Protein AF-A0A9X8YLX8-F1 (afdb_monomer_lite)

InterPro domains:
  IPR054288 Domain of unknown function DUF7024 [PF22895] (1-82)

Organism: Serratia marcescens (NCBI:txid615)

Sequence (86 aa):
LVLRARAYGNNVGEPISVRVGDEERFVSLGEQDSTVTLRFDNPRGAQKISITPPAPTEPKENASGGFTPKKLGIGLVSLKVEAASP

pLDDT: mean 85.24, std 14.2, range [47.91, 97.06]

Foldseek 3Di:
DKFWKAFDDPLAQPWKWKDFVPDIDTDHHHRDTDIDDDDDPNPVVGPDIDIGRPDQAFDPPDPPDPDRGGRGGMGTDDDDDDDDDD

Structure (mmCIF, N/CA/C/O backbone):
data_AF-A0A9X8YLX8-F1
#
_entry.id   AF-A0A9X8YLX8-F1
#
loop_
_atom_site.group_PDB
_atom_site.id
_atom_site.type_symbol
_atom_site.label_atom_id
_atom_site.label_alt_id
_atom_site.label_comp_id
_atom_site.label_asym_id
_atom_site.label_entity_id
_atom_site.label_seq_id
_atom_site.pdbx_PDB_ins_code
_atom_site.Cartn_x
_atom_site.Cartn_y
_atom_site.Cartn_z
_atom_site.occupancy
_atom_site.B_iso_or_equiv
_atom_site.auth_seq_id
_atom_site.auth_comp_id
_atom_site.auth_asym_id
_atom_site.auth_atom_id
_atom_site.pdbx_PDB_model_num
ATOM 1 N N . LEU A 1 1 ? -1.931 2.589 8.576 1.00 93.19 1 LEU A N 1
ATOM 2 C CA . LEU A 1 1 ? -1.109 1.537 7.937 1.00 93.19 1 LEU A CA 1
ATOM 3 C C . LEU A 1 1 ? 0.283 2.096 7.709 1.00 93.19 1 LEU A C 1
ATOM 5 O O . LEU A 1 1 ? 0.401 3.077 6.989 1.00 93.19 1 LEU A O 1
ATOM 9 N N . VAL A 1 2 ? 1.308 1.507 8.316 1.00 96.12 2 VAL A N 1
ATOM 10 C CA . VAL A 1 2 ? 2.710 1.871 8.084 1.00 96.12 2 VAL A CA 1
ATOM 11 C C . VAL A 1 2 ? 3.342 0.782 7.229 1.00 96.12 2 VAL A C 1
ATOM 13 O O . VAL A 1 2 ? 3.363 -0.387 7.613 1.00 96.12 2 VAL A O 1
ATOM 16 N N . LEU A 1 3 ? 3.812 1.164 6.049 1.00 95.62 3 LEU A N 1
ATOM 17 C CA . LEU A 1 3 ? 4.411 0.279 5.060 1.00 95.62 3 LEU A CA 1
ATOM 18 C C . LEU A 1 3 ? 5.868 0.695 4.873 1.00 95.62 3 LEU A C 1
ATOM 20 O O . LEU A 1 3 ? 6.134 1.843 4.530 1.00 95.62 3 LEU A O 1
ATOM 24 N N . ARG A 1 4 ? 6.805 -0.233 5.068 1.00 97.06 4 ARG A N 1
ATOM 25 C CA . ARG A 1 4 ? 8.193 -0.061 4.639 1.00 97.06 4 ARG A CA 1
ATOM 26 C C . ARG A 1 4 ? 8.445 -0.961 3.444 1.00 97.06 4 ARG A C 1
ATOM 28 O O . ARG A 1 4 ? 8.348 -2.185 3.559 1.00 97.06 4 ARG A O 1
ATOM 35 N N . ALA A 1 5 ? 8.731 -0.364 2.299 1.00 95.38 5 ALA A N 1
ATOM 36 C CA . ALA A 1 5 ? 8.895 -1.088 1.050 1.00 95.38 5 ALA A CA 1
ATOM 37 C C . ALA A 1 5 ? 9.734 -0.289 0.048 1.00 95.38 5 ALA A C 1
ATOM 39 O O . ALA A 1 5 ? 10.004 0.894 0.239 1.00 95.38 5 ALA A O 1
ATOM 40 N N . ARG A 1 6 ? 10.112 -0.956 -1.039 1.00 93.81 6 ARG A N 1
ATOM 41 C CA . ARG A 1 6 ? 10.712 -0.350 -2.231 1.00 93.81 6 ARG A CA 1
ATOM 42 C C . ARG A 1 6 ? 9.979 -0.810 -3.482 1.00 93.81 6 ARG A C 1
ATOM 44 O O . ARG A 1 6 ? 9.412 -1.903 -3.491 1.00 93.81 6 ARG A O 1
ATOM 51 N N . ALA A 1 7 ? 10.000 -0.011 -4.534 1.00 92.00 7 ALA A N 1
ATOM 52 C CA . ALA A 1 7 ? 9.529 -0.425 -5.847 1.00 92.00 7 ALA A CA 1
ATOM 53 C C . ALA A 1 7 ? 10.585 -1.266 -6.575 1.00 92.00 7 ALA A C 1
ATOM 55 O O . ALA A 1 7 ? 11.781 -1.170 -6.300 1.00 92.00 7 ALA A O 1
ATOM 56 N N . TYR A 1 8 ? 10.130 -2.099 -7.509 1.00 87.12 8 TYR A N 1
ATOM 57 C CA . TYR A 1 8 ? 10.996 -2.912 -8.358 1.00 87.12 8 TYR A CA 1
ATOM 58 C C . TYR A 1 8 ? 10.759 -2.610 -9.841 1.00 87.12 8 TYR A C 1
ATOM 60 O O . TYR A 1 8 ? 9.613 -2.602 -10.304 1.00 87.12 8 TYR A O 1
ATOM 68 N N . GLY A 1 9 ? 11.846 -2.410 -10.591 1.00 85.81 9 GLY A N 1
ATOM 69 C CA . GLY A 1 9 ? 11.821 -2.221 -12.043 1.00 85.81 9 GLY A CA 1
ATOM 70 C C . GLY A 1 9 ? 10.925 -1.058 -12.472 1.00 85.81 9 GLY A C 1
ATOM 71 O O . GLY A 1 9 ? 11.023 0.041 -11.938 1.00 85.81 9 GLY A O 1
ATOM 72 N N . ASN A 1 10 ? 9.996 -1.323 -13.391 1.00 87.56 10 ASN A N 1
ATOM 73 C CA . ASN A 1 10 ? 9.097 -0.309 -13.958 1.00 87.56 10 ASN A CA 1
ATOM 74 C C . ASN A 1 10 ? 8.040 0.226 -12.973 1.00 87.56 10 ASN A C 1
ATOM 76 O O . ASN A 1 10 ? 7.188 1.000 -13.379 1.00 87.56 10 ASN A O 1
ATOM 80 N N . ASN A 1 11 ? 8.046 -0.202 -11.706 1.00 88.12 11 ASN A N 1
ATOM 81 C CA . ASN A 1 11 ? 7.151 0.336 -10.675 1.00 88.12 11 ASN A CA 1
ATOM 82 C C . ASN A 1 11 ? 7.798 1.476 -9.872 1.00 88.12 11 ASN A C 1
ATOM 84 O O . ASN A 1 11 ? 7.162 2.031 -8.980 1.00 88.12 11 ASN A O 1
ATOM 88 N N . VAL A 1 12 ? 9.076 1.782 -10.120 1.00 91.56 12 VAL A N 1
ATOM 89 C CA . VAL A 1 12 ? 9.808 2.851 -9.427 1.00 91.56 12 VAL A CA 1
ATOM 90 C C . VAL A 1 12 ? 9.223 4.202 -9.806 1.00 91.56 12 VAL A C 1
ATOM 92 O O . VAL A 1 12 ? 9.138 4.534 -10.980 1.00 91.56 12 VAL A O 1
ATOM 95 N N . GLY A 1 13 ? 8.821 4.982 -8.802 1.00 91.06 13 GLY A N 1
ATOM 96 C CA . GLY A 1 13 ? 8.172 6.284 -8.992 1.00 91.06 13 GLY A CA 1
ATOM 97 C C . GLY A 1 13 ? 6.702 6.202 -9.420 1.00 91.06 13 GLY A C 1
ATOM 98 O O . GLY A 1 13 ? 5.964 7.170 -9.238 1.00 91.06 13 GLY A O 1
ATOM 99 N N . GLU A 1 14 ? 6.250 5.044 -9.895 1.00 92.94 14 GLU A N 1
ATOM 100 C CA . GLU A 1 14 ? 4.880 4.830 -10.351 1.00 92.94 14 GLU A CA 1
ATOM 101 C C . GLU A 1 14 ? 3.883 4.691 -9.184 1.00 92.94 14 GLU A C 1
ATOM 103 O O . GLU A 1 14 ? 4.246 4.225 -8.096 1.00 92.94 14 GLU A O 1
ATOM 108 N N . PRO A 1 15 ? 2.609 5.077 -9.384 1.00 93.62 15 PRO A N 1
ATOM 109 C CA . PRO A 1 15 ? 1.585 4.981 -8.354 1.00 93.62 15 PRO A CA 1
ATOM 110 C C . PRO A 1 15 ? 1.188 3.520 -8.106 1.00 93.62 15 PRO A C 1
ATOM 112 O O . PRO A 1 15 ? 0.604 2.850 -8.957 1.00 93.62 15 PRO A O 1
ATOM 115 N N . ILE A 1 16 ? 1.455 3.032 -6.898 1.00 94.12 16 ILE A N 1
ATOM 116 C CA . ILE A 1 16 ? 1.054 1.707 -6.420 1.00 94.12 16 ILE A CA 1
ATOM 117 C C . ILE A 1 16 ? -0.244 1.848 -5.625 1.00 94.12 16 ILE A C 1
ATOM 119 O O . ILE A 1 16 ? -0.314 2.630 -4.675 1.00 94.12 16 ILE A O 1
ATOM 123 N N . SER A 1 17 ? -1.266 1.075 -5.992 1.00 95.12 17 SER A N 1
ATOM 124 C CA . SER A 1 17 ? -2.545 1.053 -5.277 1.00 95.12 17 SER A CA 1
ATOM 125 C C . SER A 1 17 ? -2.429 0.253 -3.979 1.00 95.12 17 SER A C 1
ATOM 127 O O . SER A 1 17 ? -1.891 -0.856 -3.960 1.00 95.12 17 SER A O 1
ATOM 129 N N . VAL A 1 18 ? -2.966 0.803 -2.892 1.00 95.56 18 VAL A N 1
ATOM 130 C CA . VAL A 1 18 ? -3.155 0.144 -1.601 1.00 95.56 18 VAL A CA 1
ATOM 131 C C . VAL A 1 18 ? -4.615 0.288 -1.198 1.00 95.56 18 VAL A C 1
ATOM 133 O O . VAL A 1 18 ? -5.096 1.388 -0.924 1.00 95.56 18 VAL A O 1
ATOM 136 N N . ARG A 1 19 ? -5.318 -0.840 -1.127 1.00 95.75 19 ARG A N 1
ATOM 137 C CA . ARG A 1 19 ? -6.752 -0.901 -0.854 1.00 95.75 19 ARG A CA 1
ATOM 138 C C . ARG A 1 19 ? -7.052 -1.612 0.459 1.00 95.75 19 ARG A C 1
ATOM 140 O O . ARG A 1 19 ? -6.527 -2.699 0.710 1.00 95.75 19 ARG A O 1
ATOM 147 N N . VAL A 1 20 ? -7.947 -1.027 1.253 1.00 95.00 20 VAL A N 1
ATOM 148 C CA . VAL A 1 20 ? -8.502 -1.598 2.487 1.00 95.00 20 VAL A CA 1
ATOM 149 C C . VAL A 1 20 ? -10.022 -1.467 2.430 1.00 95.00 20 VAL A C 1
ATOM 151 O O . VAL A 1 20 ? -10.566 -0.370 2.502 1.00 95.00 20 VAL A O 1
ATOM 154 N N . GLY A 1 21 ? -10.720 -2.592 2.259 1.00 92.75 21 GLY A N 1
ATOM 155 C CA . GLY A 1 21 ? -12.165 -2.577 2.018 1.00 92.75 21 GLY A CA 1
ATOM 156 C C . GLY A 1 21 ? -12.519 -1.824 0.732 1.00 92.75 21 GLY A C 1
ATOM 157 O O . GLY A 1 21 ? -12.072 -2.200 -0.356 1.00 92.75 21 GLY A O 1
ATOM 158 N N . ASP A 1 22 ? -13.310 -0.762 0.866 1.00 91.38 22 ASP A N 1
ATOM 159 C CA . ASP A 1 22 ? -13.758 0.089 -0.244 1.00 91.38 22 ASP A CA 1
ATOM 160 C C . ASP A 1 22 ? -12.869 1.329 -0.442 1.00 91.38 22 ASP A C 1
ATOM 162 O O . ASP A 1 22 ? -13.030 2.054 -1.419 1.00 91.38 22 ASP A O 1
ATOM 166 N N . GLU A 1 23 ? -11.900 1.555 0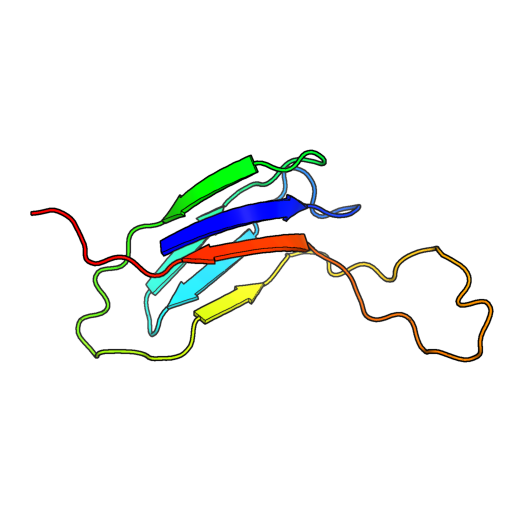.450 1.00 95.19 23 GLU A N 1
ATOM 167 C CA . GLU A 1 23 ? -10.966 2.673 0.359 1.00 95.19 23 GLU A CA 1
ATOM 168 C C . GLU A 1 23 ? -9.695 2.287 -0.393 1.00 95.19 23 GLU A C 1
ATOM 170 O O . GLU A 1 23 ? -9.046 1.286 -0.081 1.00 95.19 23 GLU A O 1
ATOM 175 N N . GLU A 1 24 ? -9.295 3.134 -1.337 1.00 95.81 24 GLU A N 1
ATOM 176 C CA . GLU A 1 24 ? -8.066 3.007 -2.111 1.00 95.81 24 GLU A CA 1
ATOM 177 C C . GLU A 1 24 ? -7.188 4.246 -1.914 1.00 95.81 24 GLU A C 1
ATOM 179 O O . GLU A 1 24 ? -7.659 5.387 -1.918 1.00 95.81 24 GLU A O 1
ATOM 184 N N . ARG A 1 25 ? -5.892 4.015 -1.715 1.00 95.94 25 ARG A N 1
ATOM 185 C CA . ARG A 1 25 ? -4.856 5.043 -1.626 1.00 95.94 25 ARG A CA 1
ATOM 186 C C . ARG A 1 25 ? -3.735 4.688 -2.588 1.00 95.94 25 ARG A C 1
ATOM 188 O O . ARG A 1 25 ? -3.474 3.514 -2.822 1.00 95.94 25 ARG A O 1
ATOM 195 N N . PHE A 1 26 ? -3.048 5.700 -3.099 1.00 95.56 26 PHE A N 1
ATOM 196 C CA . PHE A 1 26 ? -1.893 5.510 -3.967 1.00 95.56 26 PHE A CA 1
ATOM 197 C C . PHE A 1 26 ? -0.622 5.930 -3.247 1.00 95.56 26 PHE A C 1
ATOM 199 O O . PHE A 1 26 ? -0.618 6.903 -2.491 1.00 95.56 26 PHE A O 1
ATOM 206 N N . VAL A 1 27 ? 0.455 5.194 -3.491 1.00 95.06 27 VAL A N 1
ATOM 207 C CA . VAL A 1 27 ? 1.782 5.531 -2.995 1.00 95.06 27 VAL A CA 1
ATOM 208 C C . VAL A 1 27 ? 2.826 5.307 -4.074 1.00 95.06 27 VAL A C 1
ATOM 210 O O . VAL A 1 27 ? 2.795 4.297 -4.766 1.00 95.06 27 VAL A O 1
ATOM 213 N N . SER A 1 28 ? 3.764 6.238 -4.194 1.00 94.56 28 SER A N 1
ATOM 214 C CA . SER A 1 28 ? 4.944 6.076 -5.041 1.00 94.56 28 SER A CA 1
ATOM 215 C C . SER A 1 28 ? 6.123 5.653 -4.172 1.00 94.56 28 SER A C 1
ATOM 217 O O . SER A 1 28 ? 6.412 6.282 -3.153 1.00 94.56 28 SER A O 1
ATOM 219 N N . LEU A 1 29 ? 6.802 4.578 -4.569 1.00 94.38 29 LEU A N 1
ATOM 220 C CA . LEU A 1 29 ? 8.000 4.070 -3.900 1.00 94.38 29 LEU A CA 1
ATOM 221 C C . LEU A 1 29 ? 9.209 4.206 -4.833 1.00 94.38 29 LEU A C 1
ATOM 223 O O . LEU A 1 29 ? 9.084 4.080 -6.050 1.00 94.38 29 LEU A O 1
ATOM 227 N N . GLY A 1 30 ? 10.382 4.463 -4.258 1.00 93.75 30 GLY A N 1
ATOM 228 C CA . GLY A 1 30 ? 11.651 4.483 -4.988 1.00 93.75 30 GLY A CA 1
ATOM 229 C C . GLY A 1 30 ? 12.339 3.116 -4.994 1.00 93.75 30 GLY A C 1
ATOM 230 O O . GLY A 1 30 ? 11.811 2.141 -4.464 1.00 93.75 30 GLY A O 1
ATOM 231 N N . GLU A 1 31 ? 13.549 3.057 -5.549 1.00 91.75 31 GLU A N 1
ATOM 232 C CA . GLU A 1 31 ? 14.394 1.847 -5.538 1.00 91.75 31 GLU A CA 1
ATOM 233 C C . GLU A 1 31 ? 14.975 1.521 -4.156 1.00 91.75 31 GLU A C 1
ATOM 235 O O . GLU A 1 31 ? 15.379 0.389 -3.898 1.00 91.75 31 GLU A O 1
ATOM 240 N N . GLN A 1 32 ? 15.023 2.509 -3.263 1.00 93.88 32 GLN A N 1
ATOM 241 C CA . GLN A 1 32 ? 15.503 2.356 -1.894 1.00 93.88 32 GLN A CA 1
ATOM 242 C C . GLN A 1 32 ? 14.341 2.114 -0.934 1.00 93.88 32 GLN A C 1
ATOM 244 O O . GLN A 1 32 ? 13.227 2.593 -1.156 1.00 93.88 32 GLN A O 1
ATOM 249 N N . ASP A 1 33 ? 14.619 1.397 0.155 1.00 96.19 33 ASP A N 1
ATOM 250 C CA . ASP A 1 33 ? 13.643 1.157 1.212 1.00 96.19 33 ASP A CA 1
ATOM 251 C C . ASP A 1 33 ? 13.158 2.493 1.792 1.00 96.19 33 ASP A C 1
ATOM 253 O O . ASP A 1 33 ? 13.933 3.241 2.393 1.00 96.19 33 ASP A O 1
ATOM 257 N N . SER A 1 34 ? 11.861 2.763 1.682 1.00 96.12 34 SER A N 1
ATOM 258 C CA . SER A 1 34 ? 11.229 3.929 2.292 1.00 96.12 34 SER A CA 1
ATOM 259 C C . SER A 1 34 ? 10.050 3.514 3.164 1.00 96.12 34 SER A C 1
ATOM 261 O O . SER A 1 34 ? 9.460 2.447 2.984 1.00 96.12 34 SER A O 1
ATOM 263 N N . THR A 1 35 ? 9.733 4.350 4.153 1.00 96.81 35 THR A N 1
ATOM 264 C CA . THR A 1 35 ? 8.583 4.159 5.041 1.00 96.81 35 THR A CA 1
ATOM 265 C C . THR A 1 35 ? 7.505 5.166 4.681 1.00 96.81 35 THR A C 1
ATOM 267 O O . THR A 1 35 ? 7.765 6.366 4.629 1.00 96.81 35 THR A O 1
ATOM 270 N N . VAL A 1 36 ? 6.287 4.675 4.473 1.00 95.62 36 VAL A N 1
ATOM 271 C CA . VAL A 1 36 ? 5.109 5.472 4.134 1.00 95.62 36 VAL A CA 1
ATOM 272 C C . VAL A 1 36 ? 3.963 5.133 5.078 1.00 95.62 36 VAL A C 1
ATOM 274 O O . VAL A 1 36 ? 3.758 3.973 5.447 1.00 95.62 36 VAL A O 1
ATOM 277 N N . THR A 1 37 ? 3.196 6.151 5.457 1.00 95.62 37 THR A N 1
ATOM 278 C CA . THR A 1 37 ? 2.028 5.995 6.325 1.00 95.62 37 THR A CA 1
ATOM 279 C C . THR A 1 37 ? 0.772 6.336 5.542 1.00 95.62 37 THR A C 1
ATOM 281 O O . THR A 1 37 ? 0.603 7.459 5.077 1.00 95.62 37 THR A O 1
ATOM 284 N N . LEU A 1 38 ? -0.120 5.358 5.413 1.00 94.50 38 LEU A N 1
ATOM 285 C CA . LEU A 1 38 ? -1.410 5.484 4.746 1.00 94.50 38 LEU A CA 1
ATOM 286 C C . LEU A 1 38 ? -2.532 5.419 5.784 1.00 94.50 38 LEU A C 1
ATOM 288 O O . LEU A 1 38 ? -2.563 4.510 6.627 1.00 94.50 38 LEU A O 1
ATOM 292 N N . ARG A 1 39 ? -3.454 6.383 5.723 1.00 94.06 39 ARG A N 1
ATOM 293 C CA . ARG A 1 39 ? -4.627 6.461 6.602 1.00 94.06 39 ARG A CA 1
ATOM 294 C C . ARG A 1 39 ? -5.865 5.934 5.872 1.00 94.06 39 ARG A C 1
ATOM 296 O O . ARG A 1 39 ? -6.088 6.251 4.704 1.00 94.06 39 ARG A O 1
ATOM 303 N N . PHE A 1 40 ? -6.619 5.110 6.589 1.00 93.44 40 PHE A N 1
ATOM 304 C CA . PHE A 1 40 ? -7.868 4.485 6.165 1.00 93.44 40 PHE A CA 1
ATOM 305 C C . PHE A 1 40 ? -8.845 4.597 7.331 1.00 93.44 40 PHE A C 1
ATOM 307 O O . PHE A 1 40 ? -8.427 4.396 8.475 1.00 93.44 40 PHE A O 1
ATOM 314 N N . ASP A 1 41 ? -10.106 4.897 7.046 1.00 92.38 41 ASP A N 1
ATOM 315 C CA . ASP A 1 41 ? -11.163 4.970 8.058 1.00 92.38 41 ASP A CA 1
ATOM 316 C C . ASP A 1 41 ? -11.690 3.568 8.405 1.00 92.38 41 ASP A C 1
ATOM 318 O O . ASP A 1 41 ? -12.000 3.279 9.559 1.00 92.38 41 ASP A O 1
ATOM 322 N N . ASN A 1 42 ? -11.739 2.668 7.417 1.00 91.38 42 ASN A N 1
ATOM 323 C CA . ASN A 1 42 ? -12.139 1.263 7.534 1.00 91.38 42 ASN A CA 1
ATOM 324 C C . ASN A 1 42 ? -13.388 1.009 8.421 1.00 91.38 42 ASN A C 1
ATOM 326 O O . ASN A 1 42 ? -13.363 0.124 9.284 1.00 91.38 42 ASN A O 1
ATOM 330 N N . PRO A 1 43 ? -14.516 1.720 8.210 1.00 90.50 43 PRO A N 1
ATOM 331 C CA . PRO A 1 43 ? -15.680 1.653 9.103 1.00 90.50 43 PRO A CA 1
ATOM 332 C C . PRO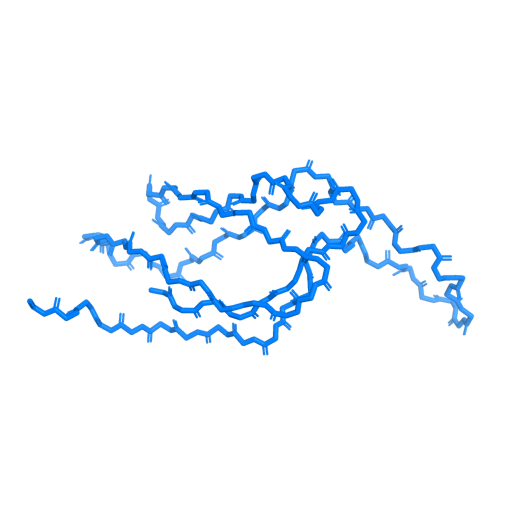 A 1 43 ? -16.351 0.272 9.133 1.00 90.50 43 PRO A C 1
ATOM 334 O O . PRO A 1 43 ? -17.033 -0.074 10.093 1.00 90.50 43 PRO A O 1
ATOM 337 N N . ARG A 1 44 ? -16.161 -0.535 8.081 1.00 91.31 44 ARG A N 1
ATOM 338 C CA . ARG A 1 44 ? -16.723 -1.891 7.958 1.00 91.31 44 ARG A CA 1
ATOM 339 C C . ARG A 1 44 ? -15.804 -2.982 8.516 1.00 91.31 44 ARG A C 1
ATOM 341 O O . ARG A 1 44 ? -16.143 -4.156 8.404 1.00 91.31 44 ARG A O 1
ATOM 348 N N . GLY A 1 45 ? -14.645 -2.619 9.073 1.00 90.69 45 GLY A N 1
ATOM 349 C CA . GLY A 1 45 ? -13.703 -3.575 9.653 1.00 90.69 45 GLY A CA 1
ATOM 350 C C . GLY A 1 45 ? -13.140 -4.568 8.633 1.00 90.69 45 GLY A C 1
ATOM 351 O O . GLY A 1 45 ? -12.982 -5.749 8.940 1.00 90.69 45 GLY A O 1
ATOM 352 N N . ALA A 1 46 ? -12.851 -4.119 7.409 1.00 93.88 46 ALA A N 1
ATOM 353 C CA . ALA A 1 46 ? -12.242 -4.962 6.391 1.00 93.88 46 ALA A CA 1
ATOM 354 C C . ALA A 1 46 ? -10.897 -5.515 6.885 1.00 93.88 46 ALA A C 1
ATOM 356 O O . ALA A 1 46 ? -10.069 -4.788 7.435 1.00 93.88 46 ALA A O 1
ATOM 357 N N . GLN A 1 47 ? -10.681 -6.810 6.652 1.00 92.69 47 GLN A N 1
ATOM 358 C CA . GLN A 1 47 ? -9.491 -7.544 7.105 1.00 92.69 47 GLN A CA 1
ATOM 359 C C . GLN A 1 47 ? -8.495 -7.835 5.975 1.00 92.69 47 GLN A C 1
ATOM 361 O O . GLN A 1 47 ? -7.460 -8.460 6.192 1.00 92.69 47 GLN A O 1
ATOM 366 N N . LYS A 1 48 ? -8.804 -7.392 4.752 1.00 92.75 48 LYS A N 1
ATOM 367 C CA . LYS A 1 48 ? -7.969 -7.598 3.570 1.00 92.75 48 LYS A CA 1
ATOM 368 C C . LYS A 1 48 ? -7.314 -6.286 3.154 1.00 92.75 48 LYS A C 1
ATOM 370 O O . LYS A 1 48 ? -8.010 -5.325 2.833 1.00 92.75 48 LYS A O 1
ATOM 375 N N . ILE A 1 49 ? -5.986 -6.300 3.091 1.00 93.56 49 ILE A N 1
ATOM 376 C CA . ILE A 1 49 ? -5.170 -5.241 2.494 1.00 93.56 49 ILE A CA 1
ATOM 377 C C . ILE A 1 49 ? -4.684 -5.759 1.143 1.00 93.56 49 ILE A C 1
ATOM 379 O O . ILE A 1 49 ? -4.084 -6.830 1.072 1.00 93.56 49 ILE A O 1
ATOM 383 N N . SER A 1 50 ? -4.971 -5.031 0.068 1.00 93.75 50 SER A N 1
ATOM 384 C CA . SER A 1 50 ? -4.511 -5.376 -1.282 1.00 93.75 50 SER A CA 1
ATOM 385 C C . SER A 1 50 ? -3.526 -4.321 -1.759 1.00 93.75 50 SER A C 1
ATOM 387 O O . SER A 1 50 ? -3.859 -3.143 -1.754 1.00 93.75 50 SER A O 1
ATOM 389 N N . ILE A 1 51 ? -2.324 -4.739 -2.152 1.00 92.25 51 ILE A N 1
ATOM 390 C CA . ILE A 1 51 ? -1.285 -3.854 -2.684 1.00 92.25 51 ILE A CA 1
ATOM 391 C C . ILE A 1 51 ? -1.034 -4.270 -4.130 1.00 92.25 51 ILE A C 1
ATOM 393 O O . ILE A 1 51 ? -0.629 -5.407 -4.373 1.00 92.25 51 ILE A O 1
ATOM 397 N N . THR A 1 52 ? -1.294 -3.370 -5.077 1.00 91.38 52 THR A N 1
ATOM 398 C CA . THR A 1 52 ? -1.280 -3.668 -6.513 1.00 91.38 52 THR A CA 1
ATOM 399 C C . THR A 1 52 ? -0.343 -2.705 -7.242 1.00 91.38 52 THR A C 1
ATOM 401 O O . THR A 1 52 ? -0.698 -1.545 -7.455 1.00 91.38 52 THR A O 1
ATOM 404 N N . PRO A 1 53 ? 0.865 -3.160 -7.615 1.00 88.75 53 PRO A N 1
ATOM 405 C CA . PRO A 1 53 ? 1.772 -2.405 -8.475 1.00 88.75 53 PRO A CA 1
ATOM 406 C C . PRO A 1 53 ? 1.233 -2.327 -9.916 1.00 88.75 53 PRO A C 1
ATOM 408 O O . PRO A 1 53 ? 0.642 -3.308 -10.378 1.00 88.75 53 PRO A O 1
ATOM 411 N N . PRO A 1 54 ? 1.442 -1.213 -10.642 1.00 86.12 54 PRO A N 1
ATOM 412 C CA . PRO A 1 54 ? 0.872 -1.013 -11.978 1.00 86.12 54 PRO A CA 1
ATOM 413 C C . PRO A 1 54 ? 1.539 -1.865 -13.067 1.00 86.12 54 PRO A C 1
ATOM 415 O O . PRO A 1 54 ? 0.888 -2.232 -14.043 1.00 86.12 54 PRO A O 1
ATOM 418 N N . ALA A 1 55 ? 2.814 -2.230 -12.896 1.00 79.69 55 ALA A N 1
ATOM 419 C CA . ALA A 1 55 ? 3.574 -3.022 -13.860 1.00 79.69 55 ALA A CA 1
ATOM 420 C 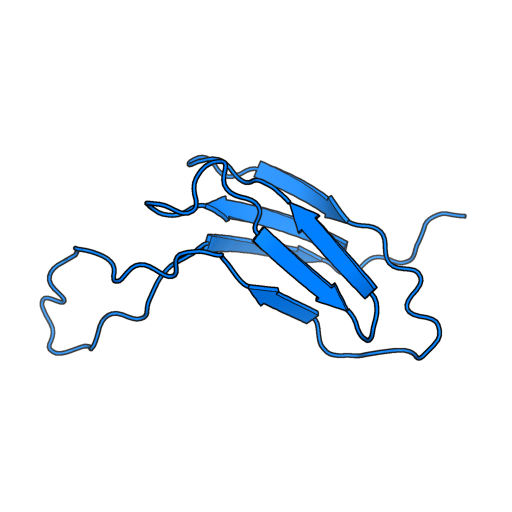C . ALA A 1 55 ? 4.315 -4.195 -13.183 1.00 79.69 55 ALA A C 1
ATOM 422 O O . ALA A 1 55 ? 5.548 -4.177 -13.080 1.00 79.69 55 ALA A O 1
ATOM 423 N N . PRO A 1 56 ? 3.610 -5.248 -12.713 1.00 68.88 56 PRO A N 1
ATOM 424 C CA . PRO A 1 56 ? 4.253 -6.422 -12.122 1.00 68.88 56 PRO A CA 1
ATOM 425 C C . PRO A 1 56 ? 5.244 -7.040 -13.119 1.00 68.88 56 PRO A C 1
ATOM 427 O O . PRO A 1 56 ? 4.840 -7.571 -14.155 1.00 68.88 56 PRO A O 1
ATOM 430 N N . THR A 1 57 ? 6.543 -6.952 -12.824 1.00 61.75 57 THR A N 1
ATOM 431 C CA .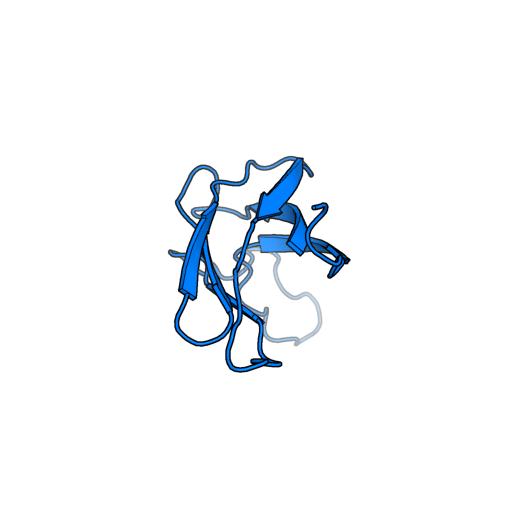 THR A 1 57 ? 7.611 -7.328 -13.760 1.00 61.75 57 THR A CA 1
ATOM 432 C C . THR A 1 57 ? 8.212 -8.666 -13.341 1.00 61.75 57 THR A C 1
ATOM 434 O O . THR A 1 57 ? 8.440 -8.908 -12.157 1.00 61.75 57 THR A O 1
ATOM 437 N N . GLU A 1 58 ? 8.458 -9.565 -14.290 1.00 59.06 58 GLU A N 1
ATOM 438 C CA . GLU A 1 58 ? 9.195 -10.800 -14.005 1.00 59.06 58 GLU A CA 1
ATOM 439 C C . GLU A 1 58 ? 10.657 -10.444 -13.698 1.00 59.06 58 GLU A C 1
ATOM 441 O O . GLU A 1 58 ? 11.287 -9.743 -14.496 1.00 59.06 58 GLU A O 1
ATOM 446 N N . PRO A 1 59 ? 11.209 -10.844 -12.538 1.00 60.12 59 PRO A N 1
ATOM 447 C CA . PRO A 1 59 ? 12.607 -10.573 -12.244 1.00 60.12 59 PRO A CA 1
ATOM 448 C C . PRO A 1 59 ? 13.492 -11.237 -13.303 1.00 60.12 59 PRO A C 1
ATOM 450 O O . PRO A 1 59 ? 13.332 -12.416 -13.606 1.00 60.12 59 PRO A O 1
ATOM 453 N N . LYS A 1 60 ? 14.440 -10.470 -13.857 1.00 57.22 60 LYS A N 1
ATOM 454 C CA . LYS A 1 60 ? 15.395 -10.933 -14.883 1.00 57.22 60 LYS A CA 1
ATOM 455 C C . LYS A 1 60 ? 16.463 -11.889 -14.339 1.00 57.22 60 LYS A C 1
ATOM 457 O O . LYS A 1 60 ? 17.352 -12.290 -15.083 1.00 57.22 60 LYS A O 1
ATOM 462 N N . GLU A 1 61 ? 16.423 -12.213 -13.049 1.00 57.03 61 GLU A N 1
ATOM 463 C CA . GLU A 1 61 ? 17.351 -13.175 -12.475 1.00 57.03 61 GLU A CA 1
ATOM 464 C C . GLU A 1 61 ? 16.978 -14.559 -12.997 1.00 57.03 61 GLU A C 1
ATOM 466 O O . GLU A 1 61 ? 15.907 -15.091 -12.699 1.00 57.03 61 GLU A O 1
ATOM 471 N N . ASN A 1 62 ? 17.853 -15.109 -13.838 1.00 47.91 62 ASN A N 1
ATOM 472 C CA . ASN A 1 62 ? 17.763 -16.475 -14.323 1.00 47.91 62 ASN A CA 1
ATOM 473 C C . ASN A 1 62 ? 17.566 -17.369 -13.098 1.00 47.91 62 ASN A C 1
ATOM 475 O O . ASN A 1 62 ? 18.490 -17.501 -12.291 1.00 47.91 62 ASN A O 1
ATOM 479 N N . ALA A 1 63 ? 16.375 -17.948 -12.937 1.00 51.53 63 ALA A N 1
ATOM 480 C CA . ALA A 1 63 ? 16.092 -18.886 -11.864 1.00 51.53 63 ALA A CA 1
ATOM 481 C C . ALA A 1 63 ? 16.958 -20.133 -12.067 1.00 51.53 63 ALA A C 1
ATOM 483 O O . ALA A 1 63 ? 16.559 -21.124 -12.682 1.00 51.53 63 ALA A O 1
ATOM 484 N N . SER A 1 64 ? 18.190 -20.048 -11.578 1.00 50.28 64 SER A N 1
ATOM 485 C CA . SER A 1 64 ? 19.210 -21.081 -11.638 1.00 50.28 64 SER A CA 1
ATOM 486 C C . SER A 1 64 ? 18.826 -22.137 -10.606 1.00 50.28 64 SER A C 1
ATOM 488 O O . SER A 1 64 ? 19.362 -22.179 -9.507 1.00 50.28 64 SER A O 1
ATOM 490 N N . GLY A 1 65 ? 17.783 -22.909 -10.911 1.00 59.28 65 GLY A N 1
ATOM 491 C CA . GLY A 1 65 ? 17.211 -23.873 -9.972 1.00 59.28 65 GLY A CA 1
ATOM 492 C C . GLY A 1 65 ? 15.841 -24.446 -10.333 1.00 59.28 65 GLY A C 1
ATOM 493 O O . GLY A 1 65 ? 15.285 -25.175 -9.521 1.00 59.28 65 GLY A O 1
ATOM 494 N N . GLY A 1 66 ? 15.268 -24.139 -11.505 1.00 57.09 66 GLY A N 1
ATOM 495 C CA . GLY A 1 66 ? 13.980 -24.721 -11.918 1.00 57.09 66 GLY A CA 1
ATOM 496 C C . GLY A 1 66 ? 12.748 -24.122 -11.224 1.00 57.09 66 GLY A C 1
ATOM 497 O O . GLY A 1 66 ? 11.669 -24.705 -11.281 1.00 57.09 66 GLY A O 1
ATOM 498 N N . PHE A 1 67 ? 12.886 -22.955 -10.588 1.00 55.78 67 PHE A N 1
ATOM 499 C CA . PHE A 1 67 ? 11.767 -22.212 -10.007 1.00 55.78 67 PHE A CA 1
ATOM 500 C C . PHE A 1 67 ? 11.200 -21.204 -11.010 1.00 55.78 67 PHE A C 1
ATOM 502 O O . PHE A 1 67 ? 11.948 -20.462 -11.637 1.00 55.78 67 PHE A O 1
ATOM 509 N N . THR A 1 68 ? 9.875 -21.123 -11.140 1.00 60.03 68 THR A N 1
ATOM 510 C CA . THR A 1 68 ? 9.232 -20.042 -11.901 1.00 60.03 68 THR A CA 1
ATOM 511 C C . THR A 1 68 ? 9.380 -18.728 -11.123 1.00 60.03 68 THR A C 1
ATOM 513 O O . THR A 1 68 ? 8.873 -18.643 -9.998 1.00 60.03 68 THR A O 1
ATOM 516 N N . PRO A 1 69 ? 10.049 -17.697 -11.672 1.00 59.84 69 PRO A N 1
ATOM 517 C CA . PRO A 1 69 ? 10.186 -16.419 -10.990 1.00 59.84 69 PRO A CA 1
ATOM 518 C C . PRO A 1 69 ? 8.802 -15.795 -10.777 1.00 59.84 69 PRO A C 1
ATOM 520 O O . PRO A 1 69 ? 8.018 -15.652 -11.716 1.00 59.84 69 PRO A O 1
ATOM 523 N N . LYS A 1 70 ? 8.466 -15.421 -9.538 1.00 64.88 70 LYS A N 1
ATOM 524 C CA . LYS A 1 70 ? 7.232 -14.667 -9.273 1.00 64.88 70 LYS A CA 1
ATOM 525 C C . LYS A 1 70 ? 7.421 -13.228 -9.740 1.00 64.88 70 LYS A C 1
ATOM 527 O O . LYS A 1 70 ? 8.467 -12.640 -9.482 1.00 64.88 70 LYS A O 1
ATOM 532 N N . LYS A 1 71 ? 6.398 -12.647 -10.375 1.00 67.19 71 LYS A N 1
ATOM 533 C CA . LYS A 1 71 ? 6.392 -11.221 -10.733 1.00 67.19 71 LYS A CA 1
ATOM 534 C C . LYS A 1 71 ? 6.632 -10.377 -9.480 1.00 67.19 71 LYS A C 1
ATOM 536 O O . LYS A 1 71 ? 5.903 -10.509 -8.497 1.00 67.19 71 LYS A O 1
ATOM 541 N N . LEU A 1 72 ? 7.647 -9.522 -9.528 1.00 72.44 72 LEU A N 1
ATOM 542 C CA . LEU A 1 72 ? 7.978 -8.565 -8.482 1.00 72.44 72 LEU A CA 1
ATOM 543 C C . LEU A 1 72 ? 7.492 -7.186 -8.924 1.00 72.44 72 LEU A C 1
ATOM 545 O O . LEU A 1 72 ? 7.781 -6.730 -10.028 1.00 72.44 72 LEU A O 1
ATOM 549 N N . GLY A 1 73 ? 6.735 -6.521 -8.058 1.00 79.12 73 GLY A N 1
ATOM 550 C CA . GLY A 1 73 ? 6.399 -5.108 -8.238 1.00 79.12 73 GLY A CA 1
ATOM 551 C C . GLY A 1 73 ? 6.874 -4.238 -7.079 1.00 79.12 73 GLY A C 1
ATOM 552 O O . GLY A 1 73 ? 7.308 -3.111 -7.294 1.00 79.12 73 GLY A O 1
ATOM 553 N N . ILE A 1 74 ? 6.890 -4.796 -5.865 1.00 87.75 74 ILE A N 1
ATOM 554 C CA . ILE A 1 74 ? 7.481 -4.173 -4.679 1.00 87.75 74 ILE A CA 1
ATOM 555 C C . ILE A 1 74 ? 8.331 -5.175 -3.896 1.00 87.75 74 ILE A C 1
ATOM 557 O O . ILE A 1 74 ? 8.023 -6.366 -3.853 1.00 87.75 74 ILE A O 1
ATOM 561 N N . GLY A 1 75 ? 9.377 -4.679 -3.241 1.00 90.25 75 GLY A N 1
ATOM 562 C CA . GLY A 1 75 ? 10.067 -5.363 -2.155 1.00 90.25 75 GLY A CA 1
ATOM 563 C C . GLY A 1 75 ? 9.456 -4.946 -0.823 1.00 90.25 75 GLY A C 1
ATOM 564 O O . GLY A 1 75 ? 9.675 -3.821 -0.378 1.00 90.25 75 GLY A O 1
ATOM 565 N N . LEU A 1 76 ? 8.674 -5.830 -0.199 1.00 91.94 76 LEU A N 1
ATOM 566 C CA . LEU A 1 76 ? 8.069 -5.580 1.110 1.00 91.94 76 LEU A CA 1
ATOM 567 C C . LEU A 1 76 ? 9.093 -5.837 2.223 1.00 91.94 76 LEU A C 1
ATOM 569 O O . LEU A 1 76 ? 9.613 -6.945 2.329 1.00 91.94 76 LEU A O 1
ATOM 573 N N . VAL A 1 77 ? 9.349 -4.832 3.061 1.00 94.44 77 VAL A N 1
ATOM 574 C CA . VAL A 1 77 ? 10.295 -4.926 4.185 1.00 94.44 77 VAL A CA 1
ATOM 575 C C . VAL A 1 77 ? 9.556 -5.074 5.509 1.00 94.44 77 VAL A C 1
ATOM 577 O O . VAL A 1 77 ? 9.880 -5.946 6.310 1.00 94.44 77 VAL A O 1
ATOM 580 N N . SER A 1 78 ? 8.541 -4.244 5.746 1.00 95.25 78 SER A N 1
ATOM 581 C CA . SER A 1 78 ? 7.647 -4.400 6.891 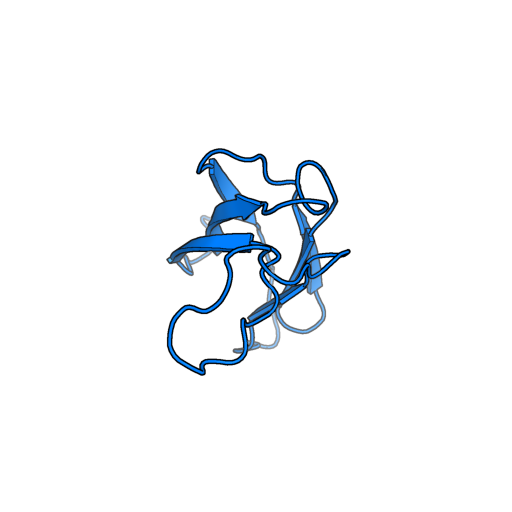1.00 95.25 78 SER A CA 1
ATOM 582 C C . SER A 1 78 ? 6.264 -3.817 6.615 1.00 95.25 78 SER A C 1
ATOM 584 O O . SER A 1 78 ? 6.093 -2.900 5.811 1.00 95.25 78 SER A O 1
ATOM 586 N N . LEU A 1 79 ? 5.263 -4.363 7.302 1.00 94.75 79 LEU A N 1
ATOM 587 C CA . LEU A 1 79 ? 3.892 -3.873 7.295 1.00 94.75 79 LEU A CA 1
ATOM 588 C C . LEU A 1 79 ? 3.386 -3.840 8.734 1.00 94.75 79 LEU A C 1
ATOM 590 O O . LEU A 1 79 ? 3.433 -4.856 9.426 1.00 94.75 79 LEU A O 1
ATOM 594 N N . LYS A 1 80 ? 2.883 -2.689 9.178 1.00 95.25 80 LYS A N 1
ATOM 595 C CA . LYS A 1 80 ? 2.291 -2.519 10.504 1.00 95.25 80 LYS A CA 1
ATOM 596 C C . LYS A 1 80 ? 0.917 -1.874 10.387 1.00 95.25 80 LYS A C 1
ATOM 598 O O . LYS A 1 80 ? 0.746 -0.827 9.760 1.00 95.25 80 LYS A O 1
ATOM 603 N N . VAL A 1 81 ? -0.072 -2.498 11.010 1.00 93.25 81 VAL A N 1
ATOM 604 C CA . VAL A 1 81 ? -1.393 -1.899 11.202 1.00 93.25 81 VAL A CA 1
ATOM 605 C C . VAL A 1 81 ? -1.389 -1.232 12.570 1.00 93.25 81 VAL A C 1
ATOM 607 O O . VAL A 1 81 ? -1.052 -1.860 13.569 1.00 93.25 81 VAL A O 1
ATOM 610 N N . GLU A 1 82 ? -1.724 0.050 12.599 1.00 93.00 82 GLU A N 1
ATOM 611 C CA . GLU A 1 82 ? -1.779 0.856 13.816 1.00 93.00 82 GLU A CA 1
ATOM 612 C C . GLU A 1 82 ? -3.163 1.486 13.915 1.00 93.00 82 GLU A C 1
ATOM 614 O O . GLU A 1 82 ? -3.764 1.817 12.885 1.00 93.00 82 GLU A O 1
ATOM 619 N N . ALA A 1 83 ? -3.658 1.641 15.143 1.00 87.62 83 ALA A N 1
ATOM 620 C CA . ALA A 1 83 ? -4.853 2.430 15.393 1.00 87.62 83 ALA A CA 1
ATOM 621 C C . ALA A 1 83 ? -4.597 3.880 14.967 1.00 87.62 83 ALA A C 1
ATOM 623 O O . ALA A 1 83 ? -3.490 4.399 15.125 1.00 87.62 83 ALA A O 1
ATOM 624 N N . ALA A 1 84 ? -5.618 4.528 14.412 1.00 77.81 84 ALA A N 1
ATOM 625 C CA . ALA A 1 84 ? -5.524 5.940 14.094 1.00 77.81 84 ALA A CA 1
ATOM 626 C C . ALA A 1 84 ? -5.324 6.734 15.393 1.00 77.81 84 ALA A C 1
ATOM 628 O O . ALA A 1 84 ? -6.114 6.590 16.327 1.00 77.81 84 ALA A O 1
ATOM 629 N N . SER A 1 85 ? -4.278 7.562 15.451 1.00 70.19 85 SER A N 1
ATOM 630 C CA . SER A 1 85 ? -4.146 8.528 16.540 1.00 70.19 85 SER A CA 1
ATOM 631 C C . SER A 1 85 ? -5.336 9.502 16.495 1.00 70.19 85 SER A C 1
ATOM 633 O O . SER A 1 85 ? -5.700 9.916 15.377 1.00 70.19 85 SER A O 1
ATOM 635 N N . PRO A 1 86 ? -5.950 9.804 17.658 1.00 59.91 86 PRO A N 1
ATOM 636 C CA . PRO 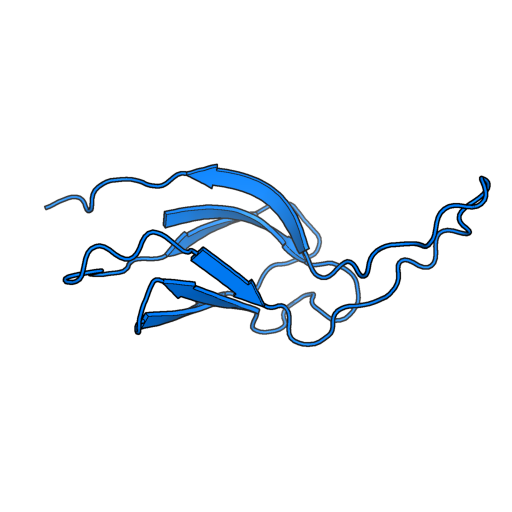A 1 86 ? -7.051 10.758 17.778 1.00 59.91 86 PRO A CA 1
ATOM 637 C C . PRO A 1 86 ? -6.651 12.171 17.349 1.00 59.91 86 PRO A C 1
ATOM 639 O O . PRO A 1 86 ? -5.444 12.502 17.427 1.00 59.91 86 PRO A O 1
#

Radius of gyration: 14.53 Å; chains: 1; bounding box: 36×36×33 Å

Secondary structure (DSSP, 8-state):
-EEEEEE-GGGSSSEEEEEETTEEEEEE--SS-EEEE-----TT----EEEE-SS-B---S--TTSPPPPPBSEEEEEEE--PPP-